Protein AF-A0A959P1B7-F1 (afdb_monomer_lite)

Radius of gyration: 29.99 Å; chains: 1; bounding box: 68×26×98 Å

pLDDT: mean 85.29, std 11.24, range [42.81, 98.0]

Foldseek 3Di:
DDPPDDCPPDPPDDDDPVVVVCVVVVVVVVVVVVVVVCVVVVPDDDQDQWDDPDPFWIWGPQCNQCVVPVPDPDRDGDDTDIDTPDDDPPDDDDDDDDDCQQCQPPCNPCRHPVNVVVVVVD

Structure (mmCIF, N/CA/C/O backbone):
data_AF-A0A959P1B7-F1
#
_entry.id   AF-A0A959P1B7-F1
#
loop_
_atom_site.group_PDB
_atom_site.id
_atom_site.type_symbol
_atom_site.label_atom_id
_atom_site.label_alt_id
_atom_site.label_comp_id
_atom_site.label_asym_id
_atom_site.label_entity_id
_atom_site.label_seq_id
_atom_site.pdbx_PDB_ins_code
_atom_site.Cartn_x
_atom_site.Cartn_y
_atom_site.Cartn_z
_atom_site.occupancy
_atom_site.B_iso_or_equiv
_atom_site.auth_seq_id
_atom_site.auth_comp_id
_atom_site.auth_asym_id
_atom_site.auth_atom_id
_atom_site.pdbx_PDB_mo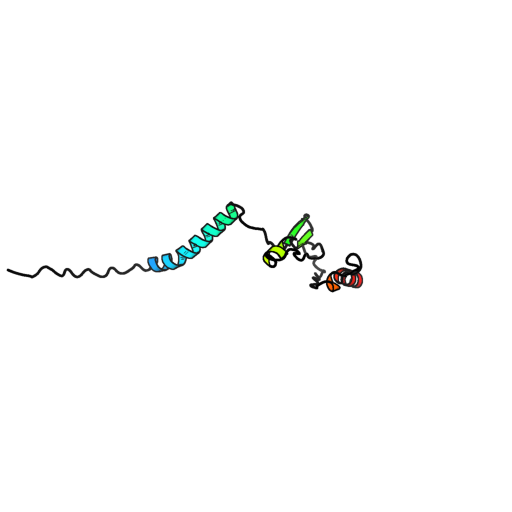del_num
ATOM 1 N N . MET A 1 1 ? -44.514 -8.548 68.872 1.00 48.16 1 MET A N 1
ATOM 2 C CA . MET A 1 1 ? -43.453 -8.854 67.891 1.00 48.16 1 MET A CA 1
ATOM 3 C C . MET A 1 1 ? -44.116 -9.520 66.700 1.00 48.16 1 MET A C 1
ATOM 5 O O . MET A 1 1 ? -44.723 -10.557 66.901 1.00 48.16 1 MET A O 1
ATOM 9 N N . ASN A 1 2 ? -44.092 -8.897 65.520 1.00 42.81 2 ASN A N 1
ATOM 10 C CA . ASN A 1 2 ? -44.549 -9.514 64.270 1.00 42.81 2 ASN A CA 1
ATOM 11 C C . ASN A 1 2 ? -43.476 -9.256 63.205 1.00 42.81 2 ASN A C 1
ATOM 13 O O . ASN A 1 2 ? -43.331 -8.137 62.717 1.00 42.81 2 ASN A O 1
ATOM 17 N N . GLU A 1 3 ? -42.701 -10.294 62.902 1.00 56.12 3 GLU A N 1
ATOM 18 C CA . GLU A 1 3 ? -41.498 -10.304 62.055 1.00 56.12 3 GLU A CA 1
ATOM 19 C C . GLU A 1 3 ? -41.810 -10.384 60.547 1.00 56.12 3 GLU A C 1
ATOM 21 O O . GLU A 1 3 ? -41.097 -11.022 59.780 1.00 56.12 3 GLU A O 1
ATOM 26 N N . ASN A 1 4 ? -42.875 -9.740 60.073 1.00 54.66 4 ASN A N 1
ATOM 27 C CA . ASN A 1 4 ? -43.372 -9.979 58.710 1.00 54.66 4 ASN A CA 1
ATOM 28 C C . ASN A 1 4 ? -42.953 -8.909 57.694 1.00 54.66 4 ASN A C 1
ATOM 30 O O . ASN A 1 4 ? -43.796 -8.453 56.927 1.00 54.66 4 ASN A O 1
ATOM 34 N N . ASN A 1 5 ? -41.689 -8.458 57.683 1.00 59.56 5 ASN A N 1
ATOM 35 C CA . ASN A 1 5 ? -41.325 -7.341 56.794 1.00 59.56 5 ASN A CA 1
ATOM 36 C C . ASN A 1 5 ? -39.889 -7.280 56.237 1.00 59.56 5 ASN A C 1
ATOM 38 O O . ASN A 1 5 ? -39.410 -6.180 55.980 1.00 59.56 5 ASN A O 1
ATOM 42 N N . ILE A 1 6 ? -39.180 -8.399 56.020 1.00 58.09 6 ILE A N 1
ATOM 43 C CA . ILE A 1 6 ? -37.741 -8.297 55.663 1.00 58.09 6 ILE A CA 1
ATOM 44 C C . ILE A 1 6 ? -37.353 -8.775 54.252 1.00 58.09 6 ILE A C 1
ATOM 46 O O . ILE A 1 6 ? -36.311 -8.362 53.756 1.00 58.09 6 ILE A O 1
ATOM 50 N N . TYR A 1 7 ? -38.190 -9.493 53.497 1.00 56.44 7 TYR A N 1
ATOM 51 C CA . TYR A 1 7 ? -37.786 -9.944 52.151 1.00 56.44 7 TYR A CA 1
ATOM 52 C C . TYR A 1 7 ? -38.701 -9.412 51.052 1.00 56.44 7 TYR A C 1
ATOM 54 O O . TYR A 1 7 ? -39.494 -10.135 50.449 1.00 56.44 7 TYR A O 1
ATOM 62 N N . LYS A 1 8 ? -38.562 -8.114 50.767 1.00 56.03 8 LYS A N 1
ATOM 63 C CA . LYS A 1 8 ? -39.058 -7.514 49.526 1.00 56.03 8 LYS A CA 1
ATOM 64 C C . LYS A 1 8 ? -38.238 -8.116 48.381 1.00 56.03 8 LYS A C 1
ATOM 66 O O . LYS A 1 8 ? -37.103 -7.717 48.158 1.00 56.03 8 LYS A O 1
ATOM 71 N N . GLN A 1 9 ? -38.785 -9.136 47.722 1.00 60.94 9 GLN A N 1
ATOM 72 C CA . GLN A 1 9 ? -38.174 -9.789 46.562 1.00 60.94 9 GLN A CA 1
ATOM 73 C C . GLN A 1 9 ? -37.894 -8.729 45.489 1.00 60.94 9 GLN A C 1
ATOM 75 O O . GLN A 1 9 ? -38.821 -8.209 44.864 1.00 60.94 9 GLN A O 1
ATOM 80 N N . GLU A 1 10 ? -36.624 -8.369 45.299 1.00 62.78 10 GLU A N 1
ATOM 81 C CA . GLU A 1 10 ? -36.219 -7.481 44.215 1.00 62.78 10 GLU A CA 1
ATOM 82 C C . GLU A 1 10 ? -36.506 -8.182 42.886 1.00 62.78 10 GLU A C 1
ATOM 84 O O . GLU A 1 10 ? -35.888 -9.186 42.527 1.00 62.78 10 GLU A O 1
ATOM 89 N N . SER A 1 11 ? -37.492 -7.673 42.147 1.00 64.69 11 SER A N 1
ATOM 90 C CA . SER A 1 11 ? -37.823 -8.185 40.823 1.00 64.69 11 SER A CA 1
ATOM 91 C C . SER A 1 11 ? -36.585 -8.095 39.929 1.00 64.69 11 SER A C 1
ATOM 93 O O . SER A 1 11 ? -36.101 -6.990 39.667 1.00 64.69 11 SER A O 1
ATOM 95 N N . LYS A 1 12 ? -36.081 -9.234 39.434 1.00 70.06 12 LYS A N 1
ATOM 96 C CA . LYS A 1 12 ? -34.973 -9.262 38.469 1.00 70.06 12 LYS A CA 1
ATOM 97 C C . LYS A 1 12 ? -35.373 -8.472 37.222 1.00 70.06 12 LYS A C 1
ATOM 99 O O . LYS A 1 12 ? -36.158 -8.939 36.396 1.00 70.06 12 LYS A O 1
ATOM 104 N N . LYS A 1 13 ? -34.858 -7.248 37.108 1.00 78.12 13 LYS A N 1
ATOM 105 C CA . LYS A 1 13 ? -35.139 -6.335 35.999 1.00 78.12 13 LYS A CA 1
ATOM 106 C C . LYS A 1 13 ? -34.586 -6.961 34.715 1.00 78.12 13 LYS A C 1
ATOM 108 O O . LYS A 1 13 ? -33.388 -7.222 34.627 1.00 78.12 13 LYS A O 1
ATOM 113 N N . LYS A 1 14 ? -35.454 -7.259 33.740 1.00 80.94 14 LYS A N 1
ATOM 114 C CA . LYS A 1 14 ? -35.024 -7.836 32.456 1.00 80.94 14 LYS A CA 1
ATOM 115 C C . LYS A 1 14 ? -34.155 -6.828 31.707 1.00 80.94 14 LYS A C 1
ATOM 117 O O . LYS A 1 14 ? -34.532 -5.664 31.573 1.00 80.94 14 LYS A O 1
ATOM 122 N N . ILE A 1 15 ? -33.011 -7.292 31.216 1.00 82.38 15 ILE A N 1
ATOM 123 C CA . ILE A 1 15 ? -32.130 -6.493 30.369 1.00 82.38 15 ILE A CA 1
ATOM 124 C C . ILE A 1 15 ? -32.853 -6.274 29.033 1.00 82.38 15 ILE A C 1
ATOM 126 O O . ILE A 1 15 ? -33.345 -7.242 28.447 1.00 82.38 15 ILE A O 1
ATOM 130 N N . PRO A 1 16 ? -32.975 -5.030 28.556 1.00 89.12 16 PRO A N 1
ATOM 131 C CA . PRO A 1 16 ? -33.665 -4.757 27.308 1.00 89.12 16 PRO A CA 1
ATOM 132 C C . PRO A 1 16 ? -32.838 -5.240 26.108 1.00 89.12 16 PRO A C 1
ATOM 134 O O . PRO A 1 16 ? -31.616 -5.110 26.092 1.00 89.12 16 PRO A O 1
ATOM 137 N N . ASN A 1 17 ? -33.502 -5.751 25.068 1.00 88.81 17 ASN A N 1
ATOM 138 C CA . ASN A 1 17 ? -32.835 -6.375 23.916 1.00 88.81 17 ASN A CA 1
ATOM 139 C C . ASN A 1 17 ? -31.863 -5.439 23.164 1.00 88.81 17 ASN A C 1
ATOM 141 O O . ASN A 1 17 ? -30.918 -5.918 22.543 1.00 88.81 17 ASN A O 1
ATOM 145 N N . TRP A 1 18 ? -32.048 -4.115 23.242 1.00 91.31 18 TRP A N 1
ATOM 146 C CA . TRP A 1 18 ? -31.127 -3.137 22.645 1.00 91.31 18 TRP A CA 1
ATOM 147 C C . TRP A 1 18 ? -29.735 -3.149 23.293 1.00 91.31 18 TRP A C 1
ATOM 149 O O . TRP A 1 18 ? -28.754 -2.804 22.641 1.00 91.31 18 TRP A O 1
ATOM 159 N N . PHE A 1 19 ? -29.625 -3.590 24.549 1.00 91.94 19 PHE A N 1
ATOM 160 C CA . PHE A 1 19 ? -28.352 -3.657 25.265 1.00 91.94 19 PHE A CA 1
ATOM 161 C C . PHE A 1 19 ? -27.368 -4.628 24.597 1.00 91.94 19 PHE A C 1
ATOM 163 O O . PHE A 1 19 ? -26.178 -4.339 24.505 1.00 91.94 19 PHE A O 1
ATOM 170 N N . TYR A 1 20 ? -27.866 -5.741 24.049 1.00 91.75 20 TYR A N 1
ATOM 171 C CA . TYR A 1 20 ? -27.039 -6.704 23.316 1.00 91.75 20 TYR A CA 1
ATOM 172 C C . TYR A 1 20 ? -26.487 -6.124 22.009 1.00 91.75 20 TYR A C 1
ATOM 174 O O . TYR A 1 20 ? -25.336 -6.379 21.663 1.00 91.75 20 TYR A O 1
ATOM 182 N N . TRP A 1 21 ? -27.268 -5.287 21.319 1.00 95.00 21 TRP A N 1
ATOM 183 C CA . TRP A 1 21 ? -26.798 -4.569 20.133 1.00 95.00 21 TRP A CA 1
ATOM 184 C C . TRP A 1 21 ? -25.685 -3.585 20.472 1.00 95.00 21 TRP A C 1
ATOM 186 O O . TRP A 1 21 ? -24.693 -3.516 19.753 1.00 95.00 21 TRP A O 1
ATOM 196 N N . VAL A 1 22 ? -25.808 -2.871 21.592 1.00 94.81 22 VAL A N 1
ATOM 197 C CA . VAL A 1 22 ? -24.772 -1.935 22.047 1.00 94.81 22 VAL A CA 1
ATOM 198 C C . VAL A 1 22 ? -23.456 -2.656 22.327 1.00 94.81 22 VAL A C 1
ATOM 200 O O . VAL A 1 22 ? -22.418 -2.168 21.897 1.00 94.81 22 VAL A O 1
ATOM 203 N N . ILE A 1 23 ? -23.481 -3.835 22.954 1.00 94.81 23 ILE A N 1
ATOM 204 C CA . ILE A 1 23 ? -22.263 -4.627 23.207 1.00 94.81 23 ILE A CA 1
ATOM 205 C C . ILE A 1 23 ? -21.525 -4.966 21.904 1.00 94.81 23 ILE A C 1
ATOM 207 O O . ILE A 1 23 ? -20.297 -4.963 21.885 1.00 94.81 23 ILE A O 1
ATOM 211 N N . PHE A 1 24 ? -22.252 -5.238 20.818 1.00 94.25 24 PHE A N 1
ATOM 212 C CA . PHE A 1 24 ? -21.647 -5.596 19.535 1.00 94.25 24 PHE A CA 1
ATOM 213 C C . PHE A 1 24 ? -21.222 -4.372 18.712 1.00 94.25 24 PHE A C 1
ATOM 215 O O . PHE A 1 24 ? -20.168 -4.368 18.084 1.00 94.25 24 PHE A O 1
ATOM 222 N N . ILE A 1 25 ? -22.031 -3.311 18.728 1.00 96.81 25 ILE A N 1
ATOM 223 C CA . ILE A 1 25 ? -21.810 -2.103 17.925 1.00 96.81 25 ILE A CA 1
ATOM 224 C C . ILE A 1 25 ? -20.721 -1.216 18.535 1.00 96.81 25 ILE A C 1
ATOM 226 O O . ILE A 1 25 ? -19.939 -0.624 17.797 1.00 96.81 25 ILE A O 1
ATOM 230 N N . LEU A 1 26 ? -20.637 -1.129 19.864 1.00 96.56 26 LEU A N 1
ATOM 231 C CA . LEU A 1 26 ? -19.671 -0.275 20.554 1.00 96.56 26 LEU A CA 1
ATOM 232 C C . LEU A 1 26 ? -18.202 -0.549 20.163 1.00 96.56 26 LEU A C 1
ATOM 234 O O . LEU A 1 26 ? -17.524 0.418 19.818 1.00 96.56 26 LEU A O 1
ATOM 238 N N . PRO A 1 27 ? -17.685 -1.799 20.154 1.00 97.06 27 PRO A N 1
ATOM 239 C CA . PRO A 1 27 ? -16.306 -2.055 19.734 1.00 97.06 27 PRO A CA 1
ATOM 240 C C . PRO A 1 27 ? -16.076 -1.722 18.255 1.00 97.06 27 PRO A C 1
ATOM 242 O O . PRO A 1 27 ? -15.019 -1.206 17.903 1.00 97.06 27 PRO A O 1
ATOM 245 N N . ILE A 1 28 ? -17.070 -1.954 17.392 1.00 97.44 28 ILE A N 1
ATOM 246 C CA . ILE A 1 28 ? -16.981 -1.621 15.964 1.00 97.44 28 ILE A CA 1
ATOM 247 C C . ILE A 1 28 ? -16.896 -0.104 15.783 1.00 97.44 28 ILE A C 1
ATOM 249 O O . ILE A 1 28 ? -16.008 0.383 15.087 1.00 97.44 28 ILE A O 1
ATOM 253 N N . LEU A 1 29 ? -17.777 0.652 16.444 1.00 97.62 29 LEU A N 1
ATOM 254 C CA . LEU A 1 29 ? -17.743 2.112 16.417 1.00 97.62 29 LEU A CA 1
ATOM 255 C C . LEU A 1 29 ? -16.419 2.645 16.957 1.00 97.62 29 LEU A C 1
ATOM 257 O O . LEU A 1 29 ? -15.847 3.545 16.352 1.00 97.62 29 LEU A O 1
ATOM 261 N N . PHE A 1 30 ? -15.908 2.078 18.051 1.00 97.69 30 PHE A N 1
ATOM 262 C CA . PHE A 1 30 ? -14.612 2.463 18.598 1.00 97.69 30 PHE A CA 1
ATOM 263 C C . PHE A 1 30 ? -13.484 2.289 17.571 1.00 97.69 30 PHE A C 1
ATOM 265 O O . PHE A 1 30 ? -12.712 3.222 17.367 1.00 97.69 30 PHE A O 1
ATOM 272 N N . LEU A 1 31 ? -13.421 1.146 16.876 1.00 98.00 31 LEU A N 1
ATOM 273 C CA . LEU A 1 31 ? -12.423 0.913 15.826 1.00 98.00 31 LEU A CA 1
ATOM 274 C C . LEU A 1 31 ? -12.578 1.883 14.649 1.00 98.00 31 LEU A C 1
ATOM 276 O O . LEU A 1 31 ? -11.579 2.391 14.150 1.00 98.00 31 LEU A O 1
ATOM 280 N N . ILE A 1 32 ? -13.813 2.188 14.239 1.00 97.94 32 ILE A N 1
ATOM 281 C CA . ILE A 1 32 ? -14.081 3.166 13.174 1.00 97.94 32 ILE A CA 1
ATOM 282 C C . ILE A 1 32 ? -13.600 4.560 13.590 1.00 97.94 32 ILE A C 1
ATOM 284 O O . ILE A 1 32 ? -12.900 5.220 12.827 1.00 97.94 32 ILE A O 1
ATOM 288 N N . PHE A 1 33 ? -13.941 5.017 14.797 1.00 97.94 33 PHE A N 1
ATOM 289 C CA . PHE A 1 33 ? -13.500 6.320 15.300 1.00 97.94 33 PHE A CA 1
ATOM 290 C C . PHE A 1 33 ? -11.983 6.396 15.459 1.00 97.94 33 PHE A C 1
ATOM 292 O O . PHE A 1 33 ? -11.386 7.428 15.145 1.00 97.94 33 PHE A O 1
ATOM 299 N N . LEU A 1 34 ? -11.357 5.310 15.915 1.00 97.50 34 LEU A N 1
ATOM 300 C CA . LEU A 1 34 ? -9.909 5.208 16.001 1.00 97.50 34 LEU A CA 1
ATOM 301 C C . LEU A 1 34 ? -9.276 5.344 14.611 1.00 97.50 34 LEU A C 1
ATOM 303 O O . LEU A 1 34 ? -8.434 6.212 14.417 1.00 97.50 34 LEU A O 1
ATOM 307 N N . GLU A 1 35 ? -9.733 4.562 13.634 1.00 96.38 35 GLU A N 1
ATOM 308 C CA . GLU A 1 35 ? -9.248 4.604 12.250 1.00 96.38 35 GLU A CA 1
ATOM 309 C C . GLU A 1 35 ? -9.419 5.993 11.618 1.00 96.38 35 GLU A C 1
ATOM 311 O O . GLU A 1 35 ? -8.495 6.515 10.997 1.00 96.38 35 GLU A O 1
ATOM 316 N N . ILE A 1 36 ? -10.579 6.632 11.806 1.00 96.62 36 ILE A N 1
ATOM 317 C CA . ILE A 1 36 ? -10.828 7.995 11.315 1.00 96.62 36 ILE A CA 1
ATOM 318 C C . ILE A 1 36 ? -9.850 8.979 11.954 1.00 96.62 36 ILE A C 1
ATOM 320 O O . ILE A 1 36 ? -9.298 9.825 11.255 1.00 96.62 36 ILE A O 1
ATOM 324 N N . SER A 1 37 ? -9.606 8.859 13.260 1.00 97.25 37 SER A N 1
ATOM 325 C CA . SER A 1 37 ? -8.653 9.717 13.967 1.00 97.25 37 SER A CA 1
ATOM 326 C C . SER A 1 37 ? -7.239 9.527 13.414 1.00 97.25 37 SER A C 1
ATOM 328 O O . SER A 1 37 ? -6.581 10.505 13.073 1.00 97.25 37 SER A O 1
ATOM 330 N N . LEU A 1 38 ? -6.794 8.278 13.239 1.00 95.50 38 LEU A N 1
ATOM 331 C CA . LEU A 1 38 ? -5.484 7.962 12.662 1.00 95.50 38 LEU A CA 1
ATOM 332 C C . LEU A 1 38 ? -5.331 8.540 11.248 1.00 95.50 38 LEU A C 1
ATOM 334 O O . LEU A 1 38 ? -4.312 9.161 10.952 1.00 95.50 38 LEU A O 1
ATOM 338 N N . ARG A 1 39 ? -6.362 8.421 10.400 1.00 92.38 39 ARG A N 1
ATOM 339 C CA . ARG A 1 39 ? -6.374 9.019 9.055 1.00 92.38 39 ARG A CA 1
ATOM 340 C C . ARG A 1 39 ? -6.363 10.543 9.091 1.00 92.38 39 ARG A C 1
ATOM 342 O O . ARG A 1 39 ? -5.658 11.153 8.294 1.00 92.38 39 ARG A O 1
ATOM 349 N N . PHE A 1 40 ? -7.110 11.160 10.006 1.00 95.75 40 PHE A N 1
ATOM 350 C CA . PHE A 1 40 ? -7.178 12.617 10.135 1.00 95.75 40 PHE A CA 1
ATOM 351 C C . PHE A 1 40 ? -5.826 13.224 10.530 1.00 95.75 40 PHE A C 1
ATOM 353 O O . PHE A 1 40 ? -5.447 14.271 10.013 1.00 95.75 40 PHE A O 1
ATOM 360 N N . PHE A 1 41 ? -5.068 12.543 11.392 1.00 96.12 41 PHE A N 1
ATOM 361 C CA . PHE A 1 41 ? -3.708 12.944 11.769 1.00 96.12 41 PHE A CA 1
ATOM 362 C C . PHE A 1 41 ? -2.620 12.426 10.814 1.00 96.12 41 PHE A C 1
ATOM 364 O O . PHE A 1 41 ? -1.438 12.623 11.090 1.00 96.12 41 PHE A O 1
ATOM 371 N N . ASN A 1 42 ? -2.999 11.778 9.704 1.00 90.31 42 ASN A N 1
ATOM 372 C CA . ASN A 1 42 ? -2.092 11.156 8.735 1.00 90.31 42 ASN A CA 1
ATOM 373 C C . ASN A 1 42 ? -1.043 10.240 9.401 1.00 90.31 42 ASN A C 1
ATOM 375 O O . ASN A 1 42 ? 0.147 10.294 9.091 1.00 90.31 42 ASN A O 1
ATOM 379 N N . TYR A 1 43 ? -1.489 9.443 10.376 1.00 90.50 43 TYR A N 1
ATOM 380 C CA . TYR A 1 43 ? -0.636 8.555 11.157 1.00 90.50 43 TYR A CA 1
ATOM 381 C C . TYR A 1 43 ? -0.304 7.275 10.379 1.00 90.50 43 TYR A C 1
ATOM 383 O O . TYR A 1 43 ? -1.204 6.562 9.934 1.00 90.50 43 TYR A O 1
ATOM 391 N N . GLY A 1 44 ? 0.986 6.947 10.286 1.00 88.19 44 GLY A N 1
ATOM 392 C CA . GLY A 1 44 ? 1.490 5.768 9.576 1.00 88.19 44 GLY A CA 1
ATOM 393 C C . GLY A 1 44 ? 2.001 6.083 8.168 1.00 88.19 44 GLY A C 1
ATOM 394 O O . GLY A 1 44 ? 2.128 7.241 7.782 1.00 88.19 44 GLY A O 1
ATOM 395 N N . ASN A 1 45 ? 2.322 5.033 7.412 1.00 87.88 45 ASN A N 1
ATOM 396 C CA . ASN A 1 45 ? 2.827 5.138 6.041 1.00 87.88 45 ASN A CA 1
ATOM 397 C C . ASN A 1 45 ? 1.726 4.785 5.029 1.00 87.88 45 ASN A C 1
ATOM 399 O O . ASN A 1 45 ? 0.901 3.904 5.289 1.00 87.88 45 ASN A O 1
ATOM 403 N N . ASP A 1 46 ? 1.737 5.434 3.861 1.00 87.94 46 ASP A N 1
ATOM 404 C CA . ASP A 1 46 ? 0.838 5.086 2.757 1.00 87.94 46 ASP A CA 1
ATOM 405 C C . ASP A 1 46 ? 1.402 3.887 1.986 1.00 87.94 46 ASP A C 1
ATOM 407 O O . ASP A 1 46 ? 2.383 3.988 1.250 1.00 87.94 46 ASP A O 1
ATOM 411 N N . TYR A 1 47 ? 0.756 2.738 2.166 1.00 89.12 47 TYR A N 1
ATOM 412 C CA . TYR A 1 47 ? 1.093 1.491 1.488 1.00 89.12 47 TYR A CA 1
ATOM 413 C C . TYR A 1 47 ? 0.108 1.140 0.373 1.00 89.12 47 TYR A C 1
ATOM 415 O O . TYR A 1 47 ? -0.115 -0.044 0.117 1.00 89.12 47 TYR A O 1
ATOM 423 N N . LYS A 1 48 ? -0.509 2.129 -0.287 1.00 91.69 48 LYS A N 1
ATOM 424 C CA . LYS A 1 48 ? -1.194 1.878 -1.565 1.00 91.69 48 LYS A CA 1
ATOM 425 C C . LYS A 1 48 ? -0.237 1.193 -2.521 1.00 91.69 48 LYS A C 1
ATOM 427 O O . LYS A 1 48 ? 0.910 1.606 -2.641 1.00 91.69 48 LYS A O 1
ATOM 432 N N . GLU A 1 49 ? -0.703 0.160 -3.202 1.00 90.00 49 GLU A N 1
ATOM 433 C CA . GLU A 1 49 ? 0.135 -0.627 -4.098 1.00 90.00 49 GLU A CA 1
ATOM 434 C C . GLU A 1 49 ? 0.542 0.171 -5.341 1.00 90.00 49 GLU A C 1
ATOM 436 O O . GLU A 1 49 ? 1.695 0.098 -5.756 1.00 90.00 49 GLU A O 1
ATOM 441 N N . TRP A 1 50 ? -0.374 0.962 -5.902 1.00 90.56 50 TRP A N 1
ATOM 442 C CA . TRP A 1 50 ? -0.140 1.774 -7.097 1.00 90.56 50 TRP A CA 1
ATOM 443 C C . TRP A 1 50 ? -0.264 3.254 -6.764 1.00 90.56 50 TRP A C 1
ATOM 445 O O . TRP A 1 50 ? -1.229 3.671 -6.120 1.00 90.56 50 TRP A O 1
ATOM 455 N N . ILE A 1 51 ? 0.719 4.033 -7.209 1.00 92.56 51 ILE A N 1
ATOM 456 C CA . ILE A 1 51 ? 0.730 5.487 -7.072 1.00 92.56 51 ILE A CA 1
ATOM 457 C C . ILE A 1 51 ? 0.857 6.145 -8.437 1.00 92.56 51 ILE A C 1
ATOM 459 O O . ILE A 1 51 ? 1.517 5.640 -9.351 1.00 92.56 51 ILE A O 1
ATOM 463 N N . ASP A 1 52 ? 0.227 7.304 -8.550 1.00 93.69 52 ASP A N 1
ATOM 464 C CA . ASP A 1 52 ? 0.260 8.115 -9.752 1.00 93.69 52 ASP A CA 1
ATOM 465 C C . ASP A 1 52 ? 1.653 8.708 -9.952 1.00 93.69 52 ASP A C 1
ATOM 467 O O . ASP A 1 52 ? 2.122 9.501 -9.138 1.00 93.69 52 ASP A O 1
ATOM 471 N N . LEU A 1 53 ? 2.296 8.361 -11.068 1.00 91.00 53 LEU A N 1
ATOM 472 C CA . LEU A 1 53 ? 3.514 9.044 -11.503 1.00 91.00 53 LEU A CA 1
ATOM 473 C C . LEU A 1 53 ? 3.176 10.239 -12.398 1.00 91.00 53 LEU A C 1
ATOM 475 O O . LEU A 1 53 ? 3.787 11.298 -12.310 1.00 91.00 53 LEU A O 1
ATOM 479 N N . THR A 1 54 ? 2.205 10.056 -13.292 1.00 92.56 54 THR A N 1
ATOM 480 C CA . THR A 1 54 ? 1.674 11.100 -14.179 1.00 92.56 54 THR A CA 1
ATOM 481 C C . THR A 1 54 ? 0.170 10.900 -14.350 1.00 92.56 54 THR A C 1
ATOM 483 O O . THR A 1 54 ? -0.398 9.923 -13.866 1.00 92.56 54 THR A O 1
ATOM 486 N N . GLU A 1 55 ? -0.502 11.765 -15.109 1.00 92.44 55 GLU A N 1
ATOM 487 C CA . GLU A 1 55 ? -1.915 11.560 -15.458 1.00 92.44 55 GLU A CA 1
ATOM 488 C C . GLU A 1 55 ? -2.169 10.242 -16.207 1.00 92.44 55 GLU A C 1
ATOM 490 O O . GLU A 1 55 ? -3.254 9.674 -16.110 1.00 92.44 55 GLU A O 1
ATOM 495 N N . ARG A 1 56 ? -1.170 9.735 -16.943 1.00 93.50 56 ARG A N 1
ATOM 496 C CA . ARG A 1 56 ? -1.303 8.540 -17.791 1.00 93.50 56 ARG A CA 1
ATOM 497 C C . ARG A 1 56 ? -0.700 7.281 -17.185 1.00 93.50 56 ARG A C 1
ATOM 499 O O . ARG A 1 56 ? -1.114 6.185 -17.564 1.00 93.50 56 ARG A O 1
ATOM 506 N N . PHE A 1 57 ? 0.267 7.434 -16.286 1.00 92.62 57 PHE A N 1
ATOM 507 C CA . PHE A 1 57 ? 1.066 6.330 -15.768 1.00 92.62 57 PHE A CA 1
ATOM 508 C C . PHE A 1 57 ? 0.991 6.218 -14.248 1.00 92.62 57 PHE A C 1
ATOM 510 O O . PHE A 1 57 ? 1.115 7.213 -13.535 1.00 92.62 57 PHE A O 1
ATOM 517 N N . GLU A 1 58 ? 0.871 4.982 -13.787 1.00 93.38 58 GLU A N 1
ATOM 518 C CA . GLU A 1 58 ? 1.059 4.545 -12.408 1.00 93.38 58 GLU A CA 1
ATOM 519 C C . GLU A 1 58 ? 2.374 3.769 -12.289 1.00 93.38 58 GLU A C 1
ATOM 521 O O . GLU A 1 58 ? 2.837 3.126 -13.240 1.00 93.38 58 GLU A O 1
ATOM 526 N N . ILE A 1 59 ? 2.961 3.810 -11.099 1.00 91.44 59 ILE A N 1
ATOM 527 C CA . ILE A 1 59 ? 4.067 2.943 -10.698 1.00 91.44 59 ILE A CA 1
ATOM 528 C C . ILE A 1 59 ? 3.678 2.160 -9.454 1.00 91.44 59 ILE A C 1
ATOM 530 O O . ILE A 1 59 ? 2.794 2.569 -8.697 1.00 91.44 59 ILE A O 1
ATOM 534 N N . LEU A 1 60 ? 4.352 1.031 -9.242 1.00 89.75 60 LEU A N 1
ATOM 535 C CA . LEU A 1 60 ? 4.281 0.353 -7.957 1.00 89.75 60 LEU A CA 1
ATOM 536 C C . LEU A 1 60 ? 4.884 1.291 -6.907 1.00 89.75 60 LEU A C 1
ATOM 538 O O . LEU A 1 60 ? 5.967 1.832 -7.125 1.00 89.75 60 LEU A O 1
ATOM 542 N N . ASN A 1 61 ? 4.182 1.494 -5.797 1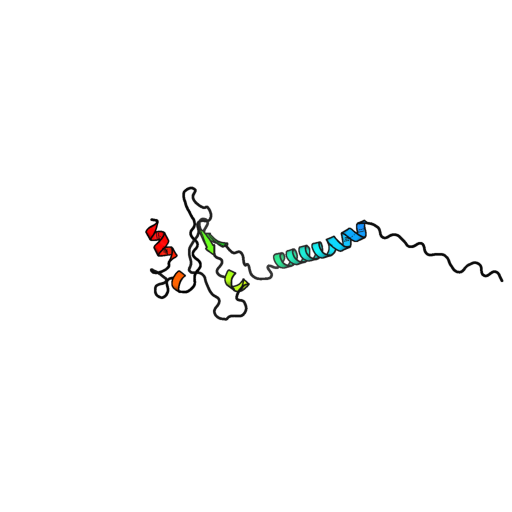.00 91.44 61 ASN A N 1
ATOM 543 C CA . ASN A 1 61 ? 4.646 2.343 -4.710 1.00 91.44 61 ASN A CA 1
ATOM 544 C C . ASN A 1 61 ? 6.027 1.874 -4.216 1.00 91.44 61 ASN A C 1
ATOM 546 O O . ASN A 1 61 ? 6.126 0.739 -3.741 1.00 91.44 61 ASN A O 1
ATOM 550 N N . PRO A 1 62 ? 7.080 2.711 -4.293 1.00 88.31 62 PRO A N 1
ATOM 551 C CA . PRO A 1 62 ? 8.422 2.346 -3.839 1.00 88.31 62 PRO A CA 1
ATOM 552 C C . PRO A 1 62 ? 8.460 1.914 -2.369 1.00 88.31 62 PRO A C 1
ATOM 554 O O . PRO A 1 62 ? 9.254 1.052 -1.995 1.00 88.31 62 PRO A O 1
ATOM 557 N N . ASP A 1 63 ? 7.550 2.449 -1.553 1.00 89.50 63 ASP A N 1
ATOM 558 C CA . ASP A 1 63 ? 7.482 2.178 -0.123 1.00 89.50 63 ASP A CA 1
ATOM 559 C C . ASP A 1 63 ? 6.669 0.927 0.226 1.00 89.50 63 ASP A C 1
ATOM 561 O O . ASP A 1 63 ? 6.655 0.518 1.389 1.00 89.50 63 ASP A O 1
ATOM 565 N N . ILE A 1 64 ? 6.025 0.260 -0.746 1.00 91.12 64 ILE A N 1
ATOM 566 C CA . ILE A 1 64 ? 5.200 -0.933 -0.481 1.00 91.12 64 ILE A CA 1
ATOM 567 C C . ILE A 1 64 ? 6.003 -2.052 0.186 1.00 91.12 64 ILE A C 1
ATOM 569 O O . ILE A 1 64 ? 5.470 -2.810 0.998 1.00 91.12 64 ILE A O 1
ATOM 573 N N . ALA A 1 65 ? 7.298 -2.145 -0.121 1.00 89.12 65 ALA A N 1
ATOM 574 C CA . ALA A 1 65 ? 8.180 -3.148 0.453 1.00 89.12 65 ALA A CA 1
ATOM 575 C C . ALA A 1 65 ? 8.336 -2.971 1.973 1.00 89.12 65 ALA A C 1
ATOM 577 O O . ALA A 1 65 ? 8.385 -3.966 2.696 1.00 89.12 65 ALA A O 1
ATOM 578 N N . ASN A 1 66 ? 8.296 -1.738 2.486 1.00 89.06 66 ASN A N 1
ATOM 579 C CA . ASN A 1 66 ? 8.399 -1.462 3.923 1.00 89.06 66 ASN A CA 1
ATOM 580 C C . ASN A 1 66 ? 7.259 -2.095 4.737 1.00 89.06 66 ASN A C 1
ATOM 582 O O . ASN A 1 66 ? 7.446 -2.401 5.913 1.00 89.06 66 ASN A O 1
ATOM 586 N N . LYS A 1 67 ? 6.097 -2.349 4.118 1.00 89.81 67 LYS A N 1
ATOM 587 C CA . LYS A 1 67 ? 4.976 -3.065 4.749 1.00 89.81 67 LYS A CA 1
ATOM 588 C C . LYS A 1 67 ? 5.335 -4.506 5.128 1.00 89.81 67 LYS A C 1
ATOM 590 O O . LYS A 1 67 ? 4.789 -5.035 6.091 1.00 89.81 67 LYS A O 1
ATOM 595 N N . TYR A 1 68 ? 6.223 -5.142 4.363 1.00 89.31 68 TYR A N 1
ATOM 596 C CA . TYR A 1 68 ? 6.584 -6.557 4.515 1.00 89.31 68 TYR A CA 1
ATOM 597 C C . TYR A 1 68 ? 8.000 -6.760 5.069 1.00 89.31 68 TYR A C 1
ATOM 599 O O . TYR A 1 68 ? 8.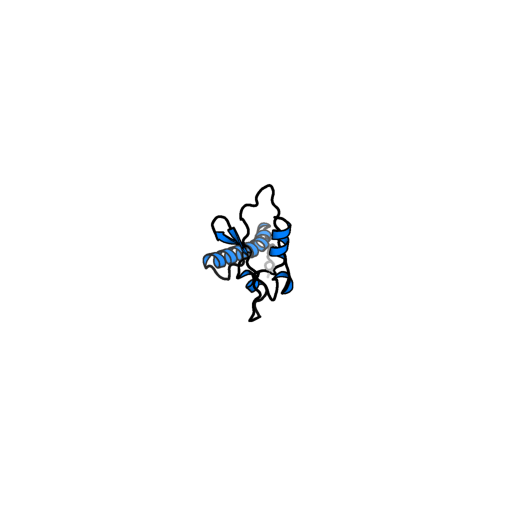292 -7.805 5.644 1.00 89.31 68 TYR A O 1
ATOM 607 N N . PHE A 1 69 ? 8.872 -5.763 4.912 1.00 89.19 69 PHE A N 1
ATOM 608 C CA . PHE A 1 69 ? 10.302 -5.841 5.201 1.00 89.19 69 PHE A CA 1
ATOM 609 C C . PHE A 1 69 ? 10.742 -4.788 6.231 1.00 89.19 69 PHE A C 1
ATOM 611 O O . PHE A 1 69 ? 11.675 -4.031 5.996 1.00 89.19 69 PHE A O 1
ATOM 618 N N . SER A 1 70 ? 10.083 -4.736 7.392 1.00 82.12 70 SER A N 1
ATOM 619 C CA . SER A 1 70 ? 10.322 -3.692 8.406 1.00 82.12 70 SER A CA 1
ATOM 620 C C . SER A 1 70 ? 11.640 -3.823 9.184 1.00 82.12 70 SER A C 1
ATOM 622 O O . SER A 1 70 ? 12.074 -2.862 9.808 1.00 82.12 70 SER A O 1
ATOM 624 N N . ASN A 1 71 ? 12.262 -5.009 9.186 1.00 85.75 71 ASN A N 1
ATOM 625 C CA . ASN A 1 71 ? 13.397 -5.344 10.061 1.00 85.75 71 ASN A CA 1
ATOM 626 C C . ASN A 1 71 ? 14.693 -5.652 9.294 1.00 85.75 71 ASN A C 1
ATOM 628 O O . ASN A 1 71 ? 15.570 -6.336 9.819 1.00 85.75 71 ASN A O 1
ATOM 632 N N . ILE A 1 72 ? 14.805 -5.208 8.042 1.00 87.44 72 ILE A N 1
ATOM 633 C CA . ILE A 1 72 ? 16.014 -5.395 7.236 1.00 87.44 72 ILE A CA 1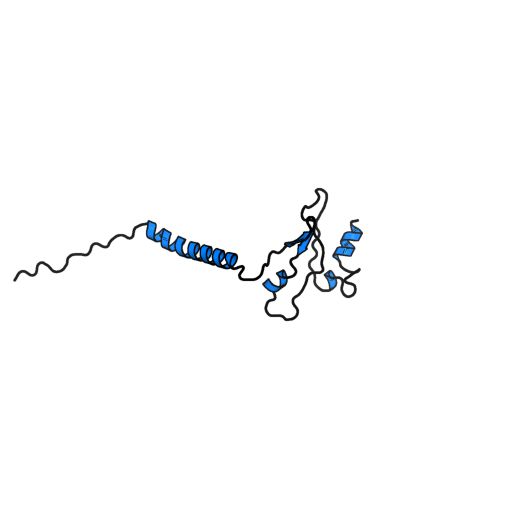
ATOM 634 C C . ILE A 1 72 ? 16.524 -4.047 6.739 1.00 87.44 72 ILE A C 1
ATOM 636 O O . ILE A 1 72 ? 15.739 -3.184 6.364 1.00 87.44 72 ILE A O 1
ATOM 640 N N . GLU A 1 73 ? 17.844 -3.873 6.717 1.00 81.06 73 GLU A N 1
ATOM 641 C CA . GLU A 1 73 ? 18.463 -2.623 6.250 1.00 81.06 73 GLU A CA 1
ATOM 642 C C . GLU A 1 73 ? 18.350 -2.456 4.728 1.00 81.06 73 GLU A C 1
ATOM 644 O O . GLU A 1 73 ? 18.166 -1.352 4.227 1.00 81.06 73 GLU A O 1
ATOM 649 N N . ASN A 1 74 ? 18.418 -3.564 3.984 1.00 84.06 74 ASN A N 1
ATOM 650 C CA . ASN A 1 74 ? 18.350 -3.567 2.523 1.00 84.06 74 ASN A CA 1
ATOM 651 C C . ASN A 1 74 ? 16.951 -3.974 2.056 1.00 84.06 74 ASN A C 1
ATOM 653 O O . ASN A 1 74 ? 16.722 -5.120 1.660 1.00 84.06 74 ASN A O 1
ATOM 657 N N . ILE A 1 75 ? 16.011 -3.033 2.137 1.00 85.25 75 ILE A N 1
ATOM 658 C CA . ILE A 1 75 ? 14.636 -3.230 1.673 1.00 85.25 75 ILE A CA 1
ATOM 659 C C . ILE A 1 75 ? 14.650 -3.494 0.156 1.00 85.25 75 ILE A C 1
ATOM 661 O O . ILE A 1 75 ? 15.256 -2.728 -0.600 1.00 85.25 75 ILE A O 1
ATOM 665 N N . PRO A 1 76 ? 14.013 -4.578 -0.322 1.00 82.75 76 PRO A N 1
ATOM 666 C CA . PRO A 1 76 ? 13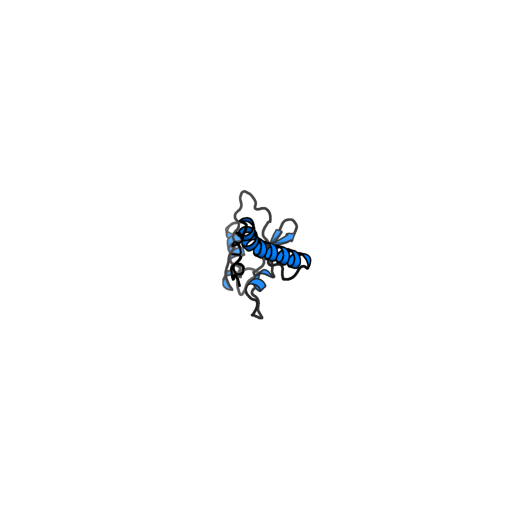.964 -4.873 -1.743 1.00 82.75 76 PRO A CA 1
ATOM 667 C C . PRO A 1 76 ? 13.117 -3.831 -2.470 1.00 82.75 76 PRO A C 1
ATOM 669 O O . PRO A 1 76 ? 12.052 -3.439 -2.000 1.00 82.75 76 PRO A O 1
ATOM 672 N N . PHE A 1 77 ? 13.556 -3.445 -3.662 1.00 80.88 77 PHE A N 1
ATOM 673 C CA . PHE A 1 77 ? 12.812 -2.561 -4.550 1.00 80.88 77 PHE A CA 1
ATOM 674 C C . PHE A 1 77 ? 12.482 -3.289 -5.854 1.00 80.88 77 PHE A C 1
ATOM 676 O O . PHE A 1 77 ? 13.229 -4.157 -6.317 1.00 80.88 77 PHE A O 1
ATOM 683 N N . SER A 1 78 ? 11.346 -2.951 -6.460 1.00 78.69 78 SER A N 1
ATOM 684 C CA . SER A 1 78 ? 10.996 -3.454 -7.787 1.00 78.69 78 SER A CA 1
ATOM 685 C C . SER A 1 78 ? 11.763 -2.696 -8.864 1.00 78.69 78 SER A C 1
ATOM 687 O O . SER A 1 78 ? 11.895 -1.476 -8.786 1.00 78.69 78 SER A O 1
ATOM 689 N N . SER A 1 79 ? 12.195 -3.386 -9.920 1.00 74.31 79 SER A N 1
ATOM 690 C CA . SER A 1 79 ? 12.658 -2.711 -11.134 1.00 74.31 79 SER A CA 1
ATOM 691 C C . SER A 1 79 ? 11.504 -1.911 -11.743 1.00 74.31 79 SER A C 1
ATOM 693 O O . SER A 1 79 ? 10.439 -2.471 -12.002 1.00 74.31 79 SER A O 1
ATOM 695 N N . GLU A 1 80 ? 11.705 -0.613 -11.960 1.00 66.81 80 GLU A N 1
ATOM 696 C CA . GLU A 1 80 ? 10.635 0.277 -12.408 1.00 66.81 80 GLU A CA 1
ATOM 697 C C . GLU A 1 80 ? 10.069 -0.160 -13.768 1.00 66.81 80 GLU A C 1
ATOM 699 O O . GLU A 1 80 ? 10.782 -0.334 -14.761 1.00 66.81 80 GLU A O 1
ATOM 704 N N . SER A 1 81 ? 8.754 -0.355 -13.817 1.00 69.94 81 SER A N 1
ATOM 705 C CA . SER A 1 81 ? 7.998 -0.479 -15.058 1.00 69.94 81 SER A CA 1
ATOM 706 C C . SER A 1 81 ? 6.701 0.295 -14.907 1.00 69.94 81 SER A C 1
ATOM 708 O O . SER A 1 81 ? 5.842 -0.055 -14.103 1.00 69.94 81 SER A O 1
ATOM 710 N N . PHE A 1 82 ? 6.592 1.370 -15.681 1.00 85.69 82 PHE A N 1
ATOM 711 C CA . PHE A 1 82 ? 5.408 2.215 -15.737 1.00 85.69 82 PHE A CA 1
ATOM 712 C C . PHE A 1 82 ? 4.222 1.418 -16.284 1.00 85.69 82 PHE A C 1
ATOM 714 O O . PHE A 1 82 ? 4.332 0.765 -17.327 1.00 85.69 82 PHE A O 1
ATOM 721 N N . LEU A 1 83 ? 3.078 1.500 -15.610 1.00 88.88 83 LEU A N 1
ATOM 722 C CA . LEU A 1 83 ? 1.815 0.961 -16.096 1.00 88.88 83 LEU A CA 1
ATOM 723 C C . LEU A 1 83 ? 0.911 2.095 -16.559 1.00 88.88 83 LEU A C 1
ATOM 725 O O . LEU A 1 83 ? 0.804 3.124 -15.906 1.00 88.88 83 LEU A O 1
ATOM 729 N N . LEU A 1 84 ? 0.226 1.904 -17.685 1.00 91.31 84 LEU A N 1
ATOM 730 C CA . LEU A 1 84 ? -0.850 2.809 -18.092 1.00 91.31 84 LEU A CA 1
ATOM 731 C C . LEU A 1 84 ? -2.027 2.664 -17.127 1.00 91.31 84 LEU A C 1
ATOM 733 O O . LEU A 1 84 ? -2.489 1.534 -16.947 1.00 91.31 84 LEU A O 1
ATOM 737 N N . LYS A 1 85 ? -2.554 3.777 -16.595 1.00 92.38 85 LYS A N 1
ATOM 738 C CA . LYS A 1 85 ? -3.743 3.780 -15.717 1.00 92.38 85 LYS A CA 1
ATOM 739 C C . LYS A 1 85 ? -4.916 3.071 -16.381 1.00 92.38 85 LYS A C 1
ATOM 741 O O . LYS A 1 85 ? -5.409 2.042 -15.917 1.00 92.38 85 LYS A O 1
ATOM 746 N N . THR A 1 86 ? -5.279 3.564 -17.561 1.00 92.75 86 THR A N 1
ATOM 747 C CA . THR A 1 86 ? -6.314 2.969 -18.401 1.00 92.75 86 THR A CA 1
ATOM 748 C C . THR A 1 86 ? -5.684 1.942 -19.328 1.00 92.75 86 THR A C 1
ATOM 750 O O . THR A 1 86 ? -4.821 2.262 -20.146 1.00 92.75 86 THR A O 1
ATOM 753 N N . LYS A 1 87 ? -6.119 0.688 -19.205 1.00 92.06 87 LYS A N 1
ATOM 754 C CA . LYS A 1 87 ? -5.684 -0.396 -20.085 1.00 92.06 87 LYS A CA 1
ATOM 755 C C . LYS A 1 87 ? -6.324 -0.225 -21.479 1.00 92.06 87 LYS A C 1
ATOM 757 O O . LYS A 1 87 ? -7.548 -0.154 -21.545 1.00 92.06 87 LYS A O 1
ATOM 762 N N . PRO A 1 88 ? -5.550 -0.215 -22.582 1.00 92.25 88 PRO A N 1
ATOM 763 C CA . PRO A 1 88 ? -6.112 -0.222 -23.936 1.00 92.25 88 PRO A CA 1
ATOM 764 C C . PRO A 1 88 ? -6.905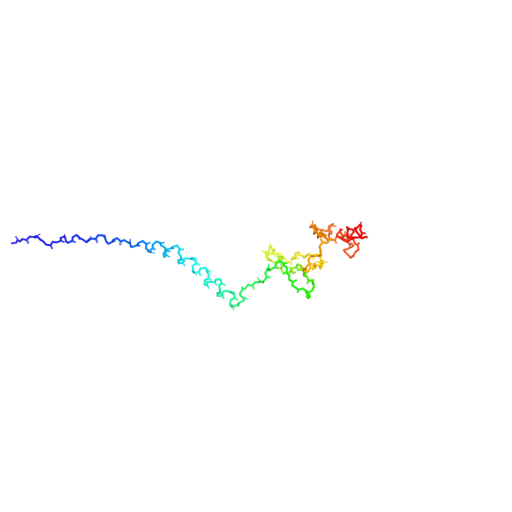 -1.505 -24.241 1.00 92.25 88 PRO A C 1
ATOM 766 O O . PRO A 1 88 ? -6.521 -2.584 -23.783 1.00 92.25 88 PRO A O 1
ATOM 769 N N . GLU A 1 89 ? -7.965 -1.405 -25.050 1.00 92.69 89 GLU A N 1
ATOM 770 C CA . GLU A 1 89 ? -8.899 -2.514 -25.332 1.00 92.69 89 GLU A CA 1
ATOM 771 C C . GLU A 1 89 ? -8.207 -3.750 -25.929 1.00 92.69 89 GLU A C 1
ATOM 773 O O . GLU A 1 89 ? -8.379 -4.859 -25.428 1.00 92.69 89 GLU A O 1
ATOM 778 N N . ASN A 1 90 ? -7.326 -3.555 -26.913 1.00 91.31 90 ASN A N 1
ATOM 779 C CA . ASN A 1 90 ? -6.585 -4.633 -27.577 1.00 91.31 90 ASN A CA 1
ATOM 780 C C . ASN A 1 90 ? -5.174 -4.803 -26.998 1.00 91.31 90 ASN A C 1
ATOM 782 O O . ASN A 1 90 ? -4.189 -4.865 -27.730 1.00 91.31 90 ASN A O 1
ATOM 786 N N . SER A 1 91 ? -5.059 -4.831 -25.669 1.00 90.12 91 SER A N 1
ATOM 787 C CA . SER A 1 91 ? -3.775 -5.005 -24.981 1.00 90.12 91 SER A CA 1
ATOM 788 C C . SER A 1 91 ? -3.827 -6.063 -23.880 1.00 90.12 91 SER A C 1
ATOM 790 O O . SER A 1 91 ? -4.883 -6.419 -23.348 1.00 90.12 91 SER A O 1
ATOM 792 N N . PHE A 1 92 ? -2.654 -6.529 -23.464 1.00 87.62 92 PHE A N 1
ATOM 793 C CA . PHE A 1 92 ? -2.474 -7.370 -22.286 1.00 87.62 92 PHE A CA 1
ATOM 794 C C . PHE A 1 92 ? -1.390 -6.767 -21.384 1.00 87.62 92 PHE A C 1
ATOM 796 O O . PHE A 1 92 ? -0.466 -6.109 -21.854 1.00 87.62 92 PHE A O 1
ATOM 803 N N . ARG A 1 93 ? -1.537 -6.946 -20.065 1.00 87.31 93 ARG A N 1
ATOM 804 C CA . ARG A 1 93 ? -0.544 -6.516 -19.071 1.00 87.31 93 ARG A CA 1
ATOM 805 C C . ARG A 1 93 ? 0.255 -7.740 -18.653 1.00 87.31 93 ARG A C 1
ATOM 807 O O . ARG A 1 93 ? -0.331 -8.716 -18.195 1.00 87.31 93 ARG A O 1
ATOM 814 N N . VAL A 1 94 ? 1.572 -7.673 -18.800 1.00 86.00 94 VAL A N 1
ATOM 815 C CA . VAL A 1 94 ? 2.487 -8.702 -18.304 1.00 86.00 94 VAL A CA 1
ATOM 816 C C . VAL A 1 94 ? 3.181 -8.149 -17.071 1.00 86.00 94 VAL A C 1
ATOM 818 O O . VAL A 1 94 ? 3.831 -7.109 -17.140 1.00 86.00 94 VAL A O 1
ATOM 821 N N . ILE A 1 95 ? 3.036 -8.845 -15.947 1.00 85.94 95 ILE A N 1
ATOM 822 C CA . ILE A 1 95 ? 3.753 -8.547 -14.707 1.00 85.94 95 ILE A CA 1
ATOM 823 C C . ILE A 1 95 ? 4.656 -9.742 -14.435 1.00 85.94 95 ILE A C 1
ATOM 825 O O . ILE A 1 95 ? 4.177 -10.864 -14.290 1.00 85.94 95 ILE A O 1
ATOM 829 N N . SER A 1 96 ? 5.963 -9.503 -14.399 1.00 83.94 96 SER A N 1
ATOM 830 C CA . SER A 1 96 ? 6.957 -10.529 -14.096 1.00 83.94 96 SER A CA 1
ATOM 831 C C . SER A 1 96 ? 7.449 -10.349 -12.669 1.00 83.94 96 SER A C 1
ATOM 833 O O . SER A 1 96 ? 8.005 -9.304 -12.337 1.00 83.94 96 SER A O 1
ATOM 835 N N . LEU A 1 97 ? 7.288 -11.383 -11.847 1.00 85.06 97 LEU A N 1
ATOM 836 C CA . LEU A 1 97 ? 7.833 -11.436 -10.494 1.00 85.06 97 LEU A CA 1
ATOM 837 C C . LEU A 1 97 ? 9.043 -12.366 -10.488 1.00 85.06 97 LEU A C 1
ATOM 839 O O . LEU A 1 97 ? 8.956 -13.519 -10.901 1.00 85.06 97 LEU A O 1
ATOM 843 N N . GLY A 1 98 ? 10.180 -11.865 -10.026 1.00 85.44 98 GLY A N 1
ATOM 844 C CA . GLY A 1 98 ? 11.407 -12.641 -9.933 1.00 85.44 98 GLY A CA 1
ATOM 845 C C . GLY A 1 98 ? 12.497 -11.866 -9.208 1.00 85.44 98 GLY A C 1
ATOM 846 O O . GLY A 1 98 ? 12.432 -10.643 -9.107 1.00 85.44 98 GLY A O 1
ATOM 847 N N . GLY A 1 99 ? 13.490 -12.593 -8.697 1.00 85.00 99 GLY A N 1
ATOM 848 C CA . GLY A 1 99 ? 14.676 -12.006 -8.074 1.00 85.00 99 GLY A CA 1
ATOM 849 C C . GLY A 1 99 ? 15.678 -11.484 -9.109 1.00 85.00 99 GLY A C 1
ATOM 850 O O . GLY A 1 99 ? 15.310 -10.919 -10.140 1.00 85.00 99 GLY A O 1
ATOM 851 N N . SER A 1 100 ? 16.966 -11.731 -8.867 1.00 84.50 100 SER A N 1
ATOM 852 C CA . SER A 1 100 ? 18.077 -11.246 -9.701 1.00 84.50 100 SER A CA 1
ATOM 853 C C . SER A 1 100 ? 17.934 -11.585 -11.192 1.00 84.50 100 SER A C 1
ATOM 855 O O . SER A 1 100 ? 18.159 -10.716 -12.034 1.00 84.50 100 SER A O 1
ATOM 857 N N . SER A 1 101 ? 17.503 -12.803 -11.535 1.00 84.19 101 SER A N 1
ATOM 858 C CA . SER A 1 101 ? 17.299 -13.222 -12.931 1.00 84.19 101 SER A CA 1
ATOM 859 C C . SER A 1 101 ? 16.140 -12.490 -13.613 1.00 84.19 101 SER A C 1
ATOM 861 O O . SER A 1 101 ? 16.256 -12.116 -14.775 1.00 84.19 101 SER A O 1
ATOM 863 N N . GLY A 1 102 ? 15.041 -12.233 -12.895 1.00 83.56 102 GLY A N 1
ATOM 864 C CA . GLY A 1 102 ? 13.897 -11.484 -13.430 1.00 83.56 102 GLY A CA 1
ATOM 865 C C . GLY A 1 102 ? 14.231 -10.008 -13.653 1.00 83.56 102 GLY A C 1
ATOM 866 O O . GLY A 1 102 ? 13.897 -9.443 -14.696 1.00 83.56 102 GLY A O 1
ATOM 867 N N . ALA A 1 103 ? 14.975 -9.419 -12.711 1.00 83.50 103 ALA A N 1
ATOM 868 C CA . ALA A 1 103 ? 15.502 -8.059 -12.804 1.00 83.50 103 ALA A CA 1
ATOM 869 C C . ALA A 1 103 ? 16.557 -7.893 -13.916 1.00 83.50 103 ALA A C 1
ATOM 871 O O . ALA A 1 103 ? 16.844 -6.772 -14.328 1.00 83.50 103 ALA A O 1
ATOM 872 N N . GLY A 1 104 ? 17.122 -8.995 -14.424 1.00 86.06 104 GLY A N 1
ATOM 873 C CA . GLY A 1 104 ? 18.117 -8.987 -15.493 1.00 86.06 104 GLY A CA 1
ATOM 874 C C . GLY A 1 104 ? 19.553 -8.793 -15.015 1.00 86.06 104 GLY A C 1
ATOM 875 O O . GLY A 1 104 ? 20.364 -8.288 -15.782 1.00 86.06 104 GLY A O 1
ATOM 876 N N . TYR A 1 105 ? 19.887 -9.146 -13.768 1.00 83.75 105 TYR A N 1
ATOM 877 C CA . TYR A 1 105 ? 21.260 -9.062 -13.256 1.00 83.75 105 TYR A CA 1
ATOM 878 C C . TYR A 1 105 ? 22.241 -9.891 -14.114 1.00 83.75 105 TYR A C 1
ATOM 880 O O . TYR A 1 105 ? 21.912 -11.026 -14.468 1.00 83.75 105 TYR A O 1
ATOM 888 N N . PRO A 1 106 ? 23.454 -9.379 -14.413 1.00 86.56 106 PRO A N 1
ATOM 889 C CA . PRO A 1 106 ? 23.997 -8.068 -14.020 1.00 86.56 106 PRO A CA 1
ATOM 890 C C . PRO A 1 106 ? 23.612 -6.913 -14.964 1.00 86.56 106 PRO A C 1
ATOM 892 O O . PRO A 1 106 ? 23.933 -5.760 -14.696 1.00 86.56 106 PRO A O 1
ATOM 895 N N . TYR A 1 107 ? 22.904 -7.191 -16.056 1.00 84.69 107 TYR A N 1
ATOM 896 C CA . TYR A 1 107 ? 22.545 -6.232 -17.102 1.00 84.69 107 TYR A CA 1
ATOM 897 C C . TYR A 1 107 ? 21.122 -5.669 -16.945 1.00 84.69 107 TYR A C 1
ATOM 899 O O . TYR A 1 107 ? 20.360 -5.668 -17.904 1.00 84.69 107 TYR A O 1
ATOM 907 N N . GLN A 1 108 ? 20.726 -5.168 -15.770 1.00 74.06 108 GLN A N 1
ATOM 908 C CA . GLN A 1 108 ? 19.321 -4.799 -15.473 1.00 74.06 108 GLN A CA 1
ATOM 909 C C . GLN A 1 108 ? 18.678 -3.843 -16.507 1.00 74.06 108 GLN A C 1
ATOM 911 O O . GLN A 1 108 ? 17.482 -3.917 -16.799 1.00 74.06 108 GLN A O 1
ATOM 916 N N . ASN A 1 109 ? 19.482 -2.976 -17.133 1.00 69.81 109 ASN A N 1
ATOM 917 C CA . ASN A 1 109 ? 19.017 -2.022 -18.142 1.00 69.81 109 ASN A CA 1
ATOM 918 C C . ASN A 1 109 ? 18.661 -2.646 -19.502 1.00 69.81 109 ASN A C 1
ATOM 920 O O . ASN A 1 109 ? 17.786 -2.113 -20.185 1.00 69.81 109 ASN A O 1
ATOM 924 N N . SER A 1 110 ? 19.279 -3.754 -19.903 1.00 71.56 110 SER A N 1
ATOM 925 C CA . SER A 1 110 ? 19.069 -4.393 -21.218 1.00 71.56 110 SER A CA 1
ATOM 926 C C . SER A 1 110 ? 18.648 -5.861 -21.130 1.00 71.56 110 SER A C 1
ATOM 928 O O . SER A 1 110 ? 18.190 -6.427 -22.118 1.00 71.56 110 SER A O 1
ATOM 930 N N . GLY A 1 111 ? 18.792 -6.467 -19.955 1.00 74.62 111 GLY A N 1
ATOM 931 C CA . GLY A 1 111 ? 18.690 -7.896 -19.709 1.00 74.62 111 GLY A CA 1
ATOM 932 C C . GLY A 1 111 ? 17.443 -8.336 -18.946 1.00 74.62 111 GLY A C 1
ATOM 933 O O . GLY A 1 111 ? 17.296 -9.529 -18.694 1.00 74.62 111 GLY A O 1
ATOM 934 N N . SER A 1 112 ? 16.567 -7.413 -18.530 1.00 83.44 112 SER A N 1
ATOM 935 C CA . SER A 1 112 ? 15.393 -7.793 -17.739 1.00 83.44 112 SER A CA 1
ATOM 936 C C . SER A 1 112 ? 14.417 -8.633 -18.561 1.00 83.44 112 SER A C 1
ATOM 938 O O . SER A 1 112 ? 14.173 -8.368 -19.743 1.00 83.44 112 SER A O 1
ATOM 940 N N . PHE A 1 113 ? 13.830 -9.647 -17.924 1.00 84.12 113 PHE A N 1
ATOM 941 C CA . PHE A 1 113 ? 12.912 -10.571 -18.592 1.00 84.12 113 PHE A CA 1
ATOM 942 C C . PHE A 1 113 ? 11.734 -9.829 -19.239 1.00 84.12 113 PHE A C 1
ATOM 944 O O . PHE A 1 113 ? 11.399 -10.072 -20.397 1.00 84.12 113 PHE A O 1
ATOM 951 N N . THR A 1 114 ? 11.169 -8.844 -18.535 1.00 83.25 114 THR A N 1
ATOM 952 C CA . THR A 1 114 ? 10.059 -8.020 -19.031 1.00 83.25 114 THR A CA 1
ATOM 953 C C . THR A 1 114 ? 10.415 -7.267 -20.315 1.00 83.25 114 THR A C 1
ATOM 955 O O . THR A 1 114 ? 9.578 -7.168 -21.210 1.00 83.25 114 THR A O 1
ATOM 958 N N . LYS A 1 115 ? 11.653 -6.764 -20.450 1.00 82.88 115 LYS A N 1
ATOM 959 C CA . LYS A 1 115 ? 12.105 -6.075 -21.671 1.00 82.88 115 LYS A CA 1
ATOM 960 C C . LYS A 1 115 ? 12.224 -7.037 -22.852 1.00 82.88 115 LYS A C 1
ATOM 962 O O . LYS A 1 115 ? 11.798 -6.687 -23.949 1.00 82.88 115 LYS A O 1
ATOM 967 N N . TYR A 1 116 ? 12.741 -8.246 -22.628 1.00 86.44 116 TYR A N 1
ATOM 968 C CA . TYR A 1 116 ? 12.804 -9.276 -23.668 1.00 86.44 116 TYR A CA 1
ATOM 969 C C . TYR A 1 116 ? 11.421 -9.728 -24.124 1.00 86.44 116 TYR A C 1
ATOM 971 O O . TYR A 1 116 ? 11.172 -9.785 -25.324 1.00 86.44 116 TYR A O 1
ATOM 979 N N . VAL A 1 117 ? 10.516 -10.002 -23.180 1.00 87.38 117 VAL A N 1
ATOM 980 C CA . VAL A 1 117 ? 9.134 -10.384 -23.492 1.00 87.38 117 VAL A CA 1
ATOM 981 C C . VAL A 1 117 ? 8.441 -9.277 -24.274 1.00 87.38 117 VAL A C 1
ATOM 983 O O . VAL A 1 117 ? 7.860 -9.554 -25.315 1.00 87.38 117 VAL A O 1
ATOM 986 N N . ARG A 1 118 ? 8.566 -8.017 -23.838 1.00 86.38 118 ARG A N 1
ATOM 987 C CA . ARG A 1 118 ? 8.015 -6.872 -24.569 1.00 86.38 118 ARG A CA 1
ATOM 988 C C . ARG A 1 118 ? 8.535 -6.813 -26.005 1.00 86.38 118 ARG A C 1
ATOM 990 O O . ARG A 1 118 ? 7.729 -6.743 -26.917 1.00 86.38 118 ARG A O 1
ATOM 997 N N . LYS A 1 119 ? 9.852 -6.909 -26.205 1.00 86.81 119 LYS A N 1
ATOM 998 C CA . LYS A 1 119 ? 10.465 -6.885 -27.541 1.00 86.81 119 LYS A CA 1
ATOM 999 C C . LYS A 1 119 ? 10.033 -8.060 -28.425 1.00 86.81 119 LYS A C 1
ATOM 1001 O O . LYS A 1 119 ? 9.967 -7.908 -29.632 1.00 86.81 119 LYS A O 1
ATOM 1006 N N . ALA A 1 120 ? 9.788 -9.234 -27.847 1.00 88.94 120 ALA A N 1
ATOM 1007 C CA . ALA A 1 120 ? 9.341 -10.410 -28.595 1.00 88.94 120 ALA A CA 1
ATOM 1008 C C . ALA A 1 120 ? 7.866 -10.332 -29.033 1.00 88.94 120 ALA A C 1
ATOM 1010 O O . ALA A 1 120 ? 7.434 -11.140 -29.850 1.00 88.94 120 ALA A O 1
ATOM 1011 N N . LEU A 1 121 ? 7.099 -9.409 -28.448 1.00 86.25 121 LEU A N 1
ATOM 1012 C CA . LEU A 1 121 ? 5.670 -9.214 -28.691 1.00 86.25 121 LEU A CA 1
ATOM 1013 C C . LEU A 1 121 ? 5.362 -7.925 -29.475 1.00 86.25 121 LEU A C 1
ATOM 1015 O O . LEU A 1 121 ? 4.206 -7.724 -29.846 1.00 86.25 121 LEU A O 1
ATOM 1019 N N . GLU A 1 122 ? 6.365 -7.063 -29.668 1.00 83.88 122 GLU A N 1
ATOM 1020 C CA . GLU A 1 122 ? 6.349 -5.904 -30.577 1.00 83.88 122 GLU A CA 1
ATOM 1021 C C . GLU A 1 122 ? 6.578 -6.357 -32.026 1.00 83.88 122 GLU A C 1
ATOM 1023 O O . GLU A 1 122 ? 5.869 -5.823 -32.909 1.00 83.88 122 GLU A O 1
#

Secondary structure (DSSP, 8-state):
-----S------PPPPTHHHHHHHHHHHHHHHHHHHHHHHTT-S----SEEESSSSEEEE-GGGGGGT-TT-SS---PPP--EESSPPTT--------SHHHHTTT-HHHH-HHHHHHHHH-

Sequence (122 aa):
MNENNIYKQESKKKIPNWFYWVIFILPILFLIFLEISLRFFNYGNDYKEWIDLTERFEILNPDIANKYFSNIENIPFSSESFLLKTKPENSFRVISLGGSSGAGYPYQNSGSFTKYVRKALE